Protein AF-A0ABD0QDL3-F1 (afdb_monomer_lite)

pLDDT: mean 94.57, std 3.16, range [77.62, 98.0]

Organism: Cirrhinus mrigala (NCBI:txid683832)

Structure (mmCIF, N/CA/C/O backbone):
data_AF-A0ABD0QDL3-F1
#
_entry.id   AF-A0ABD0QDL3-F1
#
loop_
_atom_site.group_PDB
_atom_site.id
_atom_site.type_symbol
_atom_site.label_atom_id
_atom_site.label_alt_id
_atom_site.label_comp_id
_atom_site.label_asym_id
_atom_site.label_entity_id
_atom_site.label_seq_id
_atom_site.pdbx_PDB_ins_code
_atom_site.Cartn_x
_atom_site.Cartn_y
_atom_site.Cartn_z
_atom_site.occupancy
_atom_site.B_iso_or_equiv
_atom_site.auth_seq_id
_atom_site.auth_comp_id
_atom_site.auth_asym_id
_atom_site.auth_atom_id
_atom_site.pdbx_PDB_model_num
ATOM 1 N N . GLU A 1 1 ? -23.314 1.361 19.894 1.00 77.62 1 GLU A N 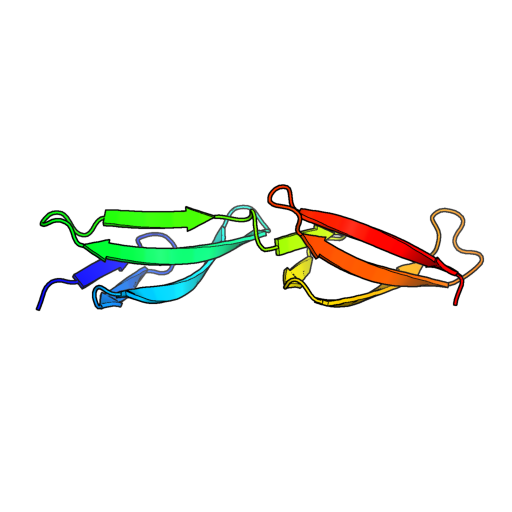1
ATOM 2 C CA . GLU A 1 1 ? -22.174 0.545 19.428 1.00 77.62 1 GLU A CA 1
ATOM 3 C C . GLU A 1 1 ? -20.911 1.382 19.515 1.00 77.62 1 GLU A C 1
ATOM 5 O O . GLU A 1 1 ? -20.998 2.591 19.332 1.00 77.62 1 GLU A O 1
ATOM 10 N N . GLU A 1 2 ? -19.777 0.776 19.863 1.00 91.69 2 GLU A N 1
ATOM 11 C CA . GLU A 1 2 ? -18.493 1.484 19.872 1.00 91.69 2 GLU A CA 1
ATOM 12 C C . GLU A 1 2 ? -18.037 1.762 18.428 1.00 91.69 2 GLU A C 1
ATOM 14 O O . GLU A 1 2 ? -18.228 0.936 17.533 1.00 91.69 2 GLU A O 1
ATOM 19 N N . THR A 1 3 ? -17.434 2.929 18.202 1.00 96.50 3 THR A N 1
ATOM 20 C CA . THR A 1 3 ? -16.901 3.354 16.901 1.00 96.50 3 THR A CA 1
ATOM 21 C C . THR A 1 3 ? -15.512 3.958 17.063 1.00 96.50 3 THR A C 1
ATOM 23 O O . THR A 1 3 ? -15.216 4.568 18.091 1.00 96.50 3 THR A O 1
ATOM 26 N N . CYS A 1 4 ? -14.684 3.864 16.027 1.00 97.88 4 CYS A N 1
ATOM 27 C CA . CYS A 1 4 ? -13.403 4.557 15.952 1.00 97.88 4 CYS A CA 1
ATOM 28 C C . CYS A 1 4 ? -13.491 5.734 14.982 1.00 97.88 4 CYS A C 1
ATOM 30 O O . CYS A 1 4 ? -13.984 5.569 13.870 1.00 97.88 4 CYS A O 1
ATOM 32 N N . TYR A 1 5 ? -12.976 6.899 15.373 1.00 96.75 5 TYR A N 1
ATOM 33 C CA . TYR A 1 5 ? -12.876 8.063 14.491 1.00 96.75 5 TYR A CA 1
ATOM 34 C C . TYR A 1 5 ? -11.444 8.218 13.974 1.00 96.75 5 TYR A C 1
ATOM 36 O O . TYR A 1 5 ? -10.520 8.455 14.760 1.00 96.75 5 TYR A O 1
ATOM 44 N N . ASP A 1 6 ? -11.251 8.099 12.661 1.00 96.50 6 ASP A N 1
ATOM 45 C CA . ASP A 1 6 ? -9.956 8.323 12.028 1.00 96.50 6 ASP A CA 1
ATOM 46 C C . ASP A 1 6 ? -9.805 9.796 11.632 1.00 96.50 6 ASP A C 1
ATOM 48 O O . ASP A 1 6 ? -10.517 10.329 10.781 1.00 96.50 6 ASP A O 1
ATOM 52 N N . LYS A 1 7 ? -8.842 10.475 12.260 1.00 94.38 7 LYS A N 1
ATOM 53 C CA . LYS A 1 7 ? -8.591 11.906 12.045 1.00 94.38 7 LYS A CA 1
ATOM 54 C C . LYS A 1 7 ? -7.947 12.220 10.693 1.00 94.38 7 LYS A C 1
ATOM 56 O O . LYS A 1 7 ? -7.987 13.373 10.284 1.00 94.38 7 LYS A O 1
ATOM 61 N N . VAL A 1 8 ? -7.335 11.239 10.025 1.00 93.69 8 VAL A N 1
ATOM 62 C CA . VAL A 1 8 ? -6.615 11.447 8.758 1.00 93.69 8 VAL A CA 1
ATOM 63 C C . VAL A 1 8 ? -7.595 11.600 7.601 1.00 93.69 8 VAL A C 1
ATOM 65 O O . VAL A 1 8 ? -7.413 12.467 6.756 1.00 93.69 8 VAL A O 1
ATOM 68 N N . ASN A 1 9 ? -8.641 10.772 7.572 1.00 94.12 9 ASN A N 1
ATOM 69 C CA . ASN A 1 9 ? -9.658 10.792 6.517 1.00 94.12 9 ASN A CA 1
ATOM 70 C C . ASN A 1 9 ? -11.029 11.304 6.991 1.00 94.12 9 ASN A C 1
ATOM 72 O O . ASN A 1 9 ? -11.982 11.244 6.218 1.00 94.12 9 ASN A O 1
ATOM 76 N N . THR A 1 10 ? -11.105 11.760 8.249 1.00 95.56 10 THR A N 1
ATOM 77 C CA . THR A 1 10 ? -12.279 12.353 8.909 1.00 95.56 10 THR A CA 1
ATOM 78 C C . THR A 1 10 ? -13.540 11.484 8.876 1.00 95.56 10 THR A C 1
ATOM 80 O O . THR A 1 10 ? -14.660 11.989 8.785 1.00 95.56 10 THR A O 1
ATOM 83 N N . ARG A 1 11 ? -13.377 10.159 8.984 1.00 96.44 11 ARG A N 1
ATOM 84 C CA . ARG A 1 11 ? -14.482 9.185 8.981 1.00 96.44 11 ARG A CA 1
ATOM 85 C C . ARG A 1 11 ? -14.563 8.387 10.277 1.00 96.44 11 ARG A C 1
ATOM 87 O O . ARG A 1 11 ? -13.576 8.203 10.987 1.00 96.44 11 ARG A O 1
ATOM 94 N N . SER A 1 12 ? -15.770 7.904 10.566 1.00 96.44 12 SER A N 1
ATOM 95 C CA . SER A 1 12 ? -16.034 6.974 11.666 1.00 96.44 12 SER A CA 1
ATOM 96 C C . SER A 1 12 ? -16.233 5.563 11.128 1.00 96.44 12 SER A C 1
ATOM 98 O O . SER A 1 12 ? -16.904 5.388 10.114 1.00 96.44 12 SER A O 1
ATOM 100 N N . TYR A 1 13 ? -15.695 4.583 11.843 1.00 97.50 13 TYR A N 1
ATOM 101 C CA . TYR A 1 13 ? -15.721 3.163 11.503 1.00 97.50 13 TYR A CA 1
ATOM 102 C C . TYR A 1 13 ? -16.298 2.359 12.663 1.00 97.50 13 TYR A C 1
ATOM 104 O O . TYR A 1 13 ? -16.075 2.699 13.832 1.00 97.50 13 TYR A O 1
ATOM 112 N N . ARG A 1 14 ? -17.035 1.290 12.362 1.00 97.44 14 ARG A N 1
ATOM 113 C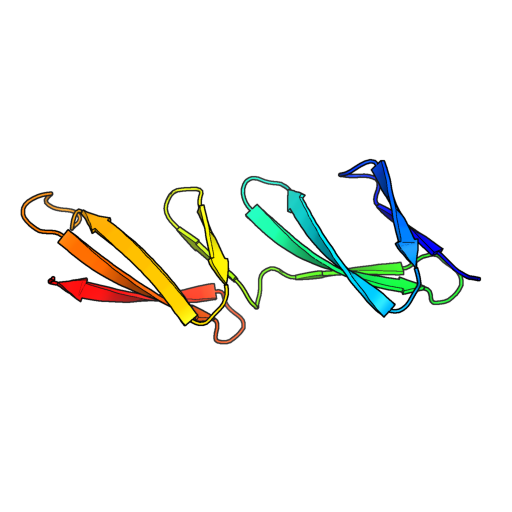 CA . ARG A 1 14 ? -17.549 0.371 13.387 1.00 97.44 14 ARG A CA 1
ATOM 114 C C . ARG A 1 14 ? -16.441 -0.562 13.868 1.00 97.44 14 ARG A C 1
ATOM 116 O O . ARG A 1 14 ? -15.517 -0.872 13.121 1.00 97.44 14 ARG A O 1
ATOM 123 N N . VAL A 1 15 ? -16.523 -1.030 15.112 1.00 97.19 15 VAL A N 1
ATOM 124 C CA . VAL A 1 15 ? -15.571 -2.034 15.618 1.00 97.19 15 VAL A CA 1
ATOM 125 C C . VAL A 1 15 ? -15.611 -3.291 14.743 1.00 97.19 15 VAL A C 1
ATOM 127 O O . VAL A 1 15 ? -16.681 -3.809 14.440 1.00 97.19 15 VAL A O 1
ATOM 130 N N . GLY A 1 16 ? -14.433 -3.757 14.325 1.00 95.94 16 GLY A N 1
ATOM 131 C CA . GLY A 1 16 ? -14.238 -4.853 13.374 1.00 95.94 16 GLY A CA 1
ATOM 132 C C . GLY A 1 16 ? -14.144 -4.411 11.910 1.00 95.94 16 GLY A C 1
ATOM 133 O O . GLY A 1 16 ? -13.704 -5.193 11.074 1.00 95.94 16 GLY A O 1
ATOM 134 N N . GLU A 1 17 ? -14.505 -3.168 11.585 1.00 97.62 17 GLU A N 1
ATOM 135 C CA . GLU A 1 17 ? -14.436 -2.661 10.216 1.00 97.62 17 GLU A CA 1
ATOM 136 C C . GLU A 1 17 ? -12.983 -2.432 9.781 1.00 97.62 17 GLU A C 1
ATOM 138 O O . GLU A 1 17 ? -12.176 -1.840 10.510 1.00 97.62 17 GLU A O 1
ATOM 143 N N . THR A 1 18 ? -12.665 -2.894 8.571 1.00 96.69 18 THR A N 1
ATOM 144 C CA . THR A 1 18 ? -11.370 -2.707 7.911 1.00 96.69 18 THR A CA 1
ATOM 145 C C . THR A 1 18 ? -11.490 -1.690 6.782 1.00 96.69 18 THR A C 1
ATOM 147 O O . THR A 1 18 ? -12.434 -1.765 5.996 1.00 96.69 18 THR A O 1
ATOM 150 N N . TYR A 1 19 ? -10.532 -0.775 6.658 1.00 96.19 19 TYR A N 1
ATOM 151 C CA . TYR A 1 19 ? -10.567 0.285 5.650 1.00 96.19 19 TYR A CA 1
ATOM 152 C C . TYR A 1 19 ? -9.172 0.703 5.186 1.00 96.19 19 TYR A C 1
ATOM 154 O O . TYR A 1 19 ? -8.179 0.524 5.890 1.00 96.19 19 TYR A O 1
ATOM 162 N N . GLU A 1 20 ? -9.113 1.305 4.000 1.00 95.50 20 GLU A N 1
ATOM 163 C CA . GLU A 1 20 ? -7.889 1.864 3.434 1.00 95.50 20 GLU A CA 1
ATOM 164 C C . GLU A 1 20 ? -7.721 3.329 3.854 1.00 95.50 20 GLU A C 1
ATOM 166 O O . GLU A 1 20 ? -8.665 4.127 3.799 1.00 95.50 20 GLU A O 1
ATOM 171 N N . ARG A 1 21 ? -6.506 3.700 4.266 1.00 95.50 21 ARG A N 1
ATOM 172 C CA . ARG A 1 21 ? -6.172 5.065 4.677 1.00 95.50 21 ARG A CA 1
ATOM 173 C C . ARG A 1 21 ? -4.954 5.600 3.924 1.00 95.50 21 ARG A C 1
ATOM 175 O O . ARG A 1 21 ? -3.849 5.113 4.169 1.00 95.50 21 ARG A O 1
ATOM 182 N N . PRO A 1 22 ? -5.110 6.633 3.078 1.00 93.25 22 PRO A N 1
ATOM 183 C CA . PRO A 1 22 ? -3.975 7.315 2.475 1.00 93.25 22 PRO A CA 1
ATOM 184 C C . PRO A 1 22 ? -3.253 8.159 3.531 1.00 93.25 22 PRO A C 1
ATOM 186 O O . PRO A 1 22 ? -3.863 9.010 4.181 1.00 93.25 22 PRO A O 1
ATOM 189 N N . LYS A 1 23 ? -1.957 7.912 3.724 1.00 92.00 23 LYS A N 1
ATOM 190 C CA . LYS A 1 23 ? -1.100 8.687 4.625 1.00 92.00 23 LYS A CA 1
ATOM 191 C C . LYS A 1 23 ? 0.362 8.560 4.196 1.00 92.00 23 LYS A C 1
ATOM 193 O O . LYS A 1 23 ? 0.825 7.455 3.931 1.00 92.00 23 LYS A O 1
ATOM 198 N N . ASP A 1 24 ? 1.081 9.681 4.166 1.00 89.31 24 ASP A N 1
ATOM 199 C CA . ASP A 1 24 ? 2.519 9.736 3.855 1.00 89.31 24 ASP A CA 1
ATOM 200 C C . ASP A 1 24 ? 2.874 9.100 2.491 1.00 89.31 24 ASP A C 1
ATOM 202 O O . ASP A 1 24 ? 3.883 8.418 2.351 1.00 89.31 24 ASP A O 1
ATOM 206 N N . GLY A 1 25 ? 2.008 9.275 1.482 1.00 88.94 25 GLY A N 1
ATOM 207 C CA . GLY A 1 25 ? 2.193 8.700 0.139 1.00 88.94 25 GLY A CA 1
ATOM 208 C C . GLY A 1 25 ? 1.953 7.187 0.039 1.00 88.94 25 GLY A C 1
ATOM 209 O O . GLY A 1 25 ? 2.144 6.609 -1.025 1.00 88.94 25 GLY A O 1
ATOM 210 N N . MET A 1 26 ? 1.511 6.544 1.123 1.00 92.75 26 MET A N 1
ATOM 211 C CA . MET A 1 26 ? 1.217 5.113 1.188 1.00 92.75 26 MET A CA 1
ATOM 212 C C . MET A 1 26 ? -0.257 4.872 1.515 1.00 92.75 26 MET A C 1
ATOM 214 O O . MET A 1 26 ? -0.908 5.674 2.193 1.00 92.75 26 MET A O 1
ATOM 218 N N . ILE A 1 27 ? -0.784 3.732 1.071 1.00 95.38 27 ILE A N 1
ATOM 219 C CA . ILE A 1 27 ? -2.072 3.219 1.540 1.00 95.38 27 ILE A CA 1
ATOM 220 C C . ILE A 1 27 ? -1.840 2.297 2.734 1.00 95.38 27 ILE A C 1
ATOM 222 O O . ILE A 1 27 ? -1.100 1.325 2.635 1.00 95.38 27 ILE A O 1
ATOM 226 N N . TRP A 1 28 ? -2.495 2.598 3.850 1.00 95.31 28 TRP A N 1
ATOM 227 C CA . TRP A 1 28 ? -2.475 1.788 5.062 1.00 95.31 28 TRP A CA 1
ATOM 228 C C . TRP A 1 28 ? -3.750 0.959 5.164 1.00 95.31 28 TRP A C 1
ATOM 230 O O . TRP A 1 28 ? -4.844 1.499 4.995 1.00 95.31 28 TRP A O 1
ATOM 240 N N . ASP A 1 29 ? -3.616 -0.315 5.521 1.00 95.00 29 ASP A N 1
ATOM 241 C CA . ASP A 1 29 ? -4.749 -1.150 5.909 1.00 95.00 29 ASP A CA 1
ATOM 242 C C . ASP A 1 29 ? -5.022 -0.943 7.391 1.00 95.00 29 ASP A C 1
ATOM 244 O O . ASP A 1 29 ? -4.207 -1.298 8.246 1.00 95.00 29 ASP A O 1
ATOM 248 N N . CYS A 1 30 ? -6.156 -0.323 7.688 1.00 97.19 30 CYS A N 1
ATOM 249 C CA . CYS A 1 30 ? -6.581 0.006 9.033 1.00 97.19 30 CYS A CA 1
ATOM 250 C C . CYS A 1 30 ? -7.739 -0.881 9.485 1.00 97.19 30 CYS A C 1
ATOM 252 O O . CYS A 1 30 ? -8.550 -1.348 8.689 1.00 97.19 30 CYS A O 1
ATOM 254 N N . THR A 1 31 ? -7.836 -1.095 10.791 1.00 97.62 31 THR A N 1
ATOM 255 C CA . THR A 1 31 ? -8.933 -1.807 11.442 1.00 97.62 31 THR A CA 1
ATOM 256 C C . THR A 1 31 ? -9.345 -1.054 12.697 1.00 97.62 31 THR A C 1
ATOM 258 O O . THR A 1 31 ? -8.504 -0.716 13.540 1.00 97.62 31 THR A O 1
ATOM 261 N N . CYS A 1 32 ? -10.644 -0.800 12.839 1.00 97.88 32 CYS A N 1
ATOM 262 C CA . CYS A 1 32 ? -11.202 -0.282 14.081 1.00 97.88 32 CYS A CA 1
ATOM 263 C C . CYS A 1 32 ? -11.294 -1.417 15.110 1.00 97.88 32 CYS A C 1
ATOM 265 O O . CYS A 1 32 ? -12.109 -2.324 14.981 1.00 97.88 32 CYS A O 1
ATOM 267 N N . ILE A 1 33 ? -10.449 -1.377 16.139 1.00 97.12 33 ILE A N 1
ATOM 268 C CA . ILE A 1 33 ? -10.410 -2.388 17.208 1.00 97.12 33 ILE A CA 1
ATOM 269 C C . ILE A 1 33 ? -11.393 -2.036 18.335 1.00 97.12 33 ILE A C 1
ATOM 271 O O . ILE A 1 33 ? -11.879 -2.920 19.034 1.00 97.12 33 ILE A O 1
ATOM 275 N N . GLY A 1 34 ? -11.681 -0.751 18.549 1.00 91.00 34 GLY A N 1
ATOM 276 C CA . GLY A 1 34 ? -12.485 -0.313 19.693 1.00 91.00 34 GLY A CA 1
ATOM 277 C C . GLY A 1 34 ? -11.666 -0.309 20.983 1.00 91.00 34 GLY A C 1
ATOM 278 O O . GLY A 1 34 ? -10.736 0.483 21.117 1.00 91.00 34 GLY A O 1
ATOM 279 N N . SER A 1 35 ? -11.941 -1.209 21.927 1.00 92.12 35 SER A N 1
ATOM 280 C CA . SER A 1 35 ? -11.265 -1.270 23.242 1.00 92.12 35 SER A CA 1
ATOM 281 C C . SER A 1 35 ? -11.612 -0.120 24.206 1.00 92.12 35 SER A C 1
ATOM 283 O O . SER A 1 35 ? -10.769 0.304 25.000 1.00 92.12 35 SER A O 1
ATOM 285 N N . GLY A 1 36 ? -12.830 0.419 24.136 1.00 90.12 36 GLY A N 1
ATOM 286 C CA . GLY A 1 36 ? -13.341 1.481 25.012 1.00 90.12 36 GLY A CA 1
ATOM 287 C C . GLY A 1 36 ? -12.728 2.868 24.783 1.00 90.12 36 GLY A C 1
ATOM 288 O O . GLY A 1 36 ? -13.025 3.803 25.525 1.00 90.12 36 GLY A O 1
ATOM 289 N N . ARG A 1 37 ? -11.846 3.013 23.788 1.00 92.56 37 ARG A N 1
ATOM 290 C CA . ARG A 1 37 ? -11.155 4.271 23.447 1.00 92.56 37 ARG A CA 1
ATOM 291 C C . ARG A 1 37 ? -11.153 4.562 21.945 1.00 92.56 37 ARG A C 1
ATOM 293 O O . ARG A 1 37 ? -10.471 5.492 21.523 1.00 92.56 37 ARG A O 1
ATOM 300 N N . GLY A 1 38 ? -11.851 3.760 21.132 1.00 94.06 38 GLY A N 1
ATOM 301 C CA . GLY A 1 38 ? -11.813 3.898 19.674 1.00 94.06 38 GLY A CA 1
ATOM 302 C C . GLY A 1 38 ? -10.422 3.625 19.084 1.00 94.06 38 GLY A C 1
ATOM 303 O O . GLY A 1 38 ? -9.965 4.356 18.206 1.00 94.06 38 GLY A O 1
ATOM 304 N N . LYS A 1 39 ? -9.719 2.601 19.588 1.00 96.75 39 LYS A N 1
ATOM 305 C CA . LYS A 1 39 ? -8.392 2.191 19.111 1.00 96.75 39 LYS A CA 1
ATOM 306 C C . LYS A 1 39 ? -8.461 1.783 17.640 1.00 96.75 39 LYS A C 1
ATOM 308 O O . LYS A 1 39 ? -9.231 0.902 17.269 1.00 96.75 39 LYS A O 1
ATOM 313 N N . ILE A 1 40 ? -7.578 2.364 16.836 1.00 97.88 40 ILE A N 1
ATOM 314 C CA . ILE A 1 40 ? -7.363 2.012 15.431 1.00 97.88 40 ILE A CA 1
ATOM 315 C C . ILE A 1 40 ? -5.974 1.385 15.318 1.00 97.88 40 ILE A C 1
ATOM 317 O O . ILE A 1 40 ? -5.000 1.943 15.828 1.00 97.88 40 ILE A O 1
ATOM 321 N N . SER A 1 41 ? -5.872 0.236 14.656 1.00 97.00 41 SER A N 1
ATOM 322 C CA . SER A 1 41 ? -4.590 -0.338 14.238 1.00 97.00 41 SER A CA 1
ATOM 323 C C . SER A 1 41 ? -4.461 -0.208 12.733 1.00 97.00 41 SER A C 1
ATOM 325 O O . SER A 1 41 ? -5.437 -0.431 12.029 1.00 97.00 41 SER A O 1
ATOM 327 N N . CYS A 1 42 ? -3.283 0.173 12.249 1.00 96.00 42 CYS A N 1
ATOM 328 C CA . CYS A 1 42 ? -3.013 0.269 10.824 1.00 96.00 42 CYS A CA 1
ATOM 329 C C . CYS A 1 42 ? -1.658 -0.339 10.502 1.00 96.00 42 CYS A C 1
ATOM 331 O O . CYS A 1 42 ? -0.718 -0.200 11.287 1.00 96.00 42 CYS A O 1
ATOM 333 N N . THR A 1 43 ? -1.550 -0.955 9.332 1.00 93.75 43 THR A N 1
ATOM 334 C CA . THR A 1 43 ? -0.321 -1.585 8.863 1.00 93.75 43 THR A CA 1
ATOM 335 C C . THR A 1 43 ? -0.133 -1.391 7.362 1.00 93.75 43 THR A C 1
ATOM 337 O O . THR A 1 43 ? -1.098 -1.266 6.612 1.00 93.75 43 THR A O 1
ATOM 340 N N . ILE A 1 44 ? 1.127 -1.383 6.939 1.00 93.50 44 ILE A N 1
ATOM 341 C CA . ILE A 1 44 ? 1.543 -1.505 5.535 1.00 93.50 44 ILE A CA 1
ATOM 342 C C . ILE A 1 44 ? 2.149 -2.885 5.246 1.00 93.50 44 ILE A C 1
ATOM 344 O O . ILE A 1 44 ? 2.523 -3.174 4.120 1.00 93.50 44 ILE A O 1
ATOM 348 N N . ALA A 1 45 ? 2.242 -3.765 6.250 1.00 91.00 45 ALA A N 1
ATOM 349 C CA . ALA A 1 45 ? 2.911 -5.065 6.140 1.00 91.00 45 ALA A CA 1
ATOM 350 C C . ALA A 1 45 ? 2.298 -5.989 5.070 1.00 91.00 45 ALA A C 1
ATOM 352 O O . ALA A 1 45 ? 2.966 -6.899 4.578 1.00 91.00 45 ALA A O 1
ATOM 353 N N . ASN A 1 46 ? 1.037 -5.734 4.710 1.00 89.19 46 ASN A N 1
ATOM 354 C CA . ASN A 1 46 ? 0.276 -6.485 3.714 1.00 89.19 46 ASN A CA 1
ATOM 355 C C . ASN A 1 46 ? 0.263 -5.803 2.335 1.00 89.19 46 ASN A C 1
ATOM 357 O O . ASN A 1 46 ? -0.541 -6.170 1.477 1.00 8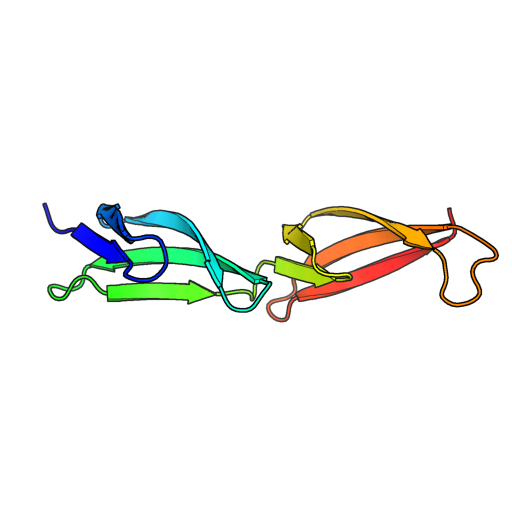9.19 46 ASN A O 1
ATOM 361 N N . ARG A 1 47 ? 1.113 -4.790 2.125 1.00 95.06 47 ARG A N 1
ATOM 362 C CA . ARG A 1 47 ? 1.178 -4.004 0.892 1.00 95.06 47 ARG A CA 1
ATOM 363 C C . ARG A 1 47 ? 2.608 -3.813 0.422 1.00 95.06 47 ARG A C 1
ATOM 365 O O . ARG A 1 47 ? 3.533 -3.719 1.222 1.00 95.06 47 ARG A O 1
ATOM 372 N N . CYS A 1 48 ? 2.762 -3.716 -0.891 1.00 96.75 48 CYS A N 1
ATOM 373 C CA . CYS A 1 48 ? 4.005 -3.324 -1.539 1.00 96.75 48 CYS A CA 1
ATOM 374 C C . CYS A 1 48 ? 3.867 -1.893 -2.051 1.00 96.75 48 CYS A C 1
ATOM 376 O O . CYS A 1 48 ? 2.884 -1.565 -2.717 1.00 96.75 48 CYS A O 1
ATOM 378 N N . HIS A 1 49 ? 4.845 -1.044 -1.746 1.00 95.56 49 HIS A N 1
ATOM 379 C CA . HIS A 1 49 ? 4.851 0.353 -2.169 1.00 95.56 49 HIS A CA 1
ATOM 380 C C . HIS A 1 49 ? 6.001 0.581 -3.147 1.00 95.56 49 HIS A C 1
ATOM 382 O O . HIS A 1 49 ? 7.166 0.529 -2.756 1.00 95.56 49 HIS A O 1
ATOM 388 N N . GLU A 1 50 ? 5.680 0.822 -4.417 1.00 93.81 50 GLU A N 1
ATOM 389 C CA . GLU A 1 50 ? 6.676 1.071 -5.461 1.00 93.81 50 GLU A CA 1
ATOM 390 C C . GLU A 1 50 ? 6.181 2.151 -6.428 1.00 93.81 50 GLU A C 1
ATOM 392 O O . GLU A 1 50 ? 5.016 2.168 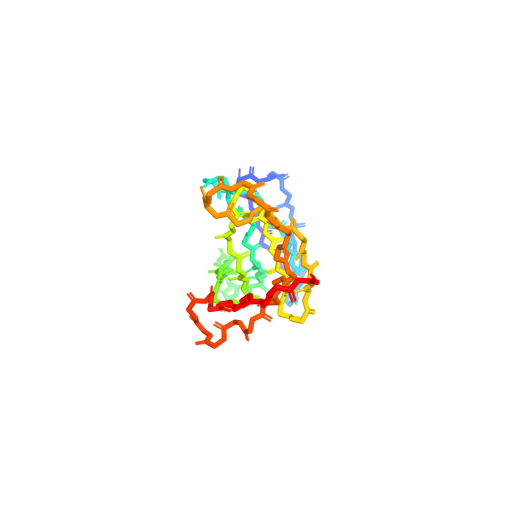-6.830 1.00 93.81 50 GLU A O 1
ATOM 397 N N . GLY A 1 51 ? 7.068 3.084 -6.793 1.00 89.31 51 GLY A N 1
ATOM 398 C CA . GLY A 1 51 ? 6.770 4.129 -7.777 1.00 89.31 51 GLY A CA 1
ATOM 399 C C . GLY A 1 51 ? 5.600 5.040 -7.388 1.00 89.31 51 GLY A C 1
ATOM 400 O O . GLY A 1 51 ? 4.864 5.486 -8.261 1.00 89.31 51 GLY A O 1
ATOM 401 N N . GLY A 1 52 ? 5.382 5.263 -6.086 1.00 89.81 52 GLY A N 1
ATOM 402 C CA . GLY A 1 52 ? 4.252 6.048 -5.567 1.00 89.81 52 GLY A CA 1
ATOM 403 C C . GLY A 1 52 ? 2.903 5.319 -5.575 1.00 89.81 52 GLY A C 1
ATOM 404 O O . GLY A 1 52 ? 1.897 5.899 -5.175 1.00 89.81 52 GLY A O 1
ATOM 405 N N . ASN A 1 53 ? 2.871 4.052 -5.991 1.00 93.50 53 ASN A N 1
ATOM 406 C CA . ASN A 1 53 ? 1.678 3.214 -5.975 1.00 93.50 53 ASN A CA 1
ATOM 407 C C . ASN A 1 53 ? 1.703 2.246 -4.786 1.00 93.50 53 ASN A C 1
ATOM 409 O O . ASN A 1 53 ? 2.754 1.963 -4.211 1.00 93.50 53 ASN A O 1
ATOM 413 N N . SER A 1 54 ? 0.526 1.748 -4.406 1.00 96.00 54 SER A N 1
ATOM 4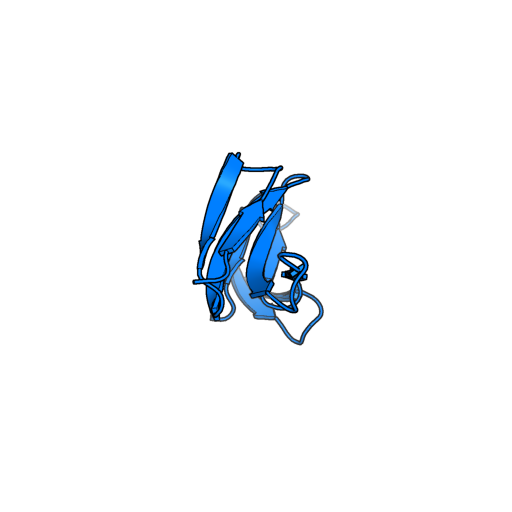14 C CA . SER A 1 54 ? 0.358 0.765 -3.331 1.00 96.00 54 SER A CA 1
ATOM 415 C C . SER A 1 54 ? -0.381 -0.459 -3.855 1.00 96.00 54 SER A C 1
ATOM 417 O O . SER A 1 54 ? -1.536 -0.350 -4.261 1.00 96.00 54 SER A O 1
ATOM 419 N N . TYR A 1 55 ? 0.269 -1.611 -3.786 1.00 95.94 55 TYR A N 1
ATOM 420 C CA . TYR A 1 55 ? -0.202 -2.881 -4.329 1.00 95.94 55 TYR A CA 1
ATOM 421 C C . TYR A 1 55 ? -0.554 -3.844 -3.195 1.00 95.94 55 TYR A C 1
ATOM 423 O O . TYR A 1 55 ? 0.171 -3.926 -2.199 1.00 95.94 55 TYR A O 1
ATOM 431 N N . LYS A 1 56 ? -1.669 -4.564 -3.327 1.00 95.25 56 LYS A N 1
ATOM 432 C CA . LYS A 1 56 ? -2.037 -5.675 -2.440 1.00 95.25 56 LYS A CA 1
ATOM 433 C C . LYS A 1 56 ? -1.228 -6.917 -2.801 1.00 95.25 56 LYS A C 1
ATOM 435 O O . LYS A 1 56 ? -0.734 -7.046 -3.915 1.00 95.25 56 LYS A O 1
ATOM 440 N N . ILE A 1 57 ? -1.104 -7.849 -1.860 1.00 96.06 57 ILE A N 1
ATOM 441 C CA . ILE A 1 57 ? -0.459 -9.144 -2.119 1.00 96.06 57 ILE A CA 1
ATOM 442 C C . ILE A 1 57 ? -1.158 -9.843 -3.292 1.00 96.06 57 ILE A C 1
ATOM 444 O O . ILE A 1 57 ? -2.378 -9.996 -3.289 1.00 96.06 57 ILE A O 1
ATOM 448 N N . GLY A 1 58 ? -0.371 -10.271 -4.278 1.00 96.56 58 GLY A N 1
ATOM 449 C CA . GLY A 1 58 ? -0.842 -10.883 -5.518 1.00 96.56 58 GLY A CA 1
ATOM 450 C C . GLY A 1 58 ? -1.110 -9.899 -6.658 1.00 96.56 58 GLY A C 1
ATOM 451 O O . GLY A 1 58 ? -1.182 -10.339 -7.806 1.00 96.56 58 GLY A O 1
ATOM 452 N N . ASP A 1 59 ? -1.198 -8.592 -6.390 1.00 97.69 59 ASP A N 1
ATOM 453 C CA . ASP A 1 59 ? -1.294 -7.595 -7.456 1.00 97.69 59 ASP A CA 1
ATOM 454 C C . ASP A 1 59 ? -0.030 -7.629 -8.315 1.00 97.69 59 ASP A C 1
ATOM 456 O O . ASP A 1 59 ? 1.088 -7.811 -7.816 1.00 97.69 59 ASP A O 1
ATOM 460 N N . THR A 1 60 ? -0.223 -7.409 -9.615 1.00 97.75 60 THR A N 1
ATOM 461 C CA . THR A 1 60 ? 0.858 -7.294 -10.590 1.00 97.75 60 THR A CA 1
ATOM 462 C C . THR A 1 60 ? 0.854 -5.918 -11.236 1.00 97.75 60 THR A C 1
ATOM 464 O O . THR A 1 60 ? -0.194 -5.297 -11.414 1.00 97.75 60 THR A O 1
ATOM 467 N N . TRP A 1 61 ? 2.037 -5.425 -11.583 1.00 97.56 61 TRP A N 1
ATOM 468 C CA . TRP A 1 61 ? 2.201 -4.172 -12.317 1.00 97.56 61 TRP A CA 1
ATOM 469 C C . TRP A 1 61 ? 3.355 -4.281 -13.296 1.00 97.56 61 TRP A C 1
ATOM 471 O O . TRP A 1 61 ? 4.206 -5.164 -13.195 1.00 97.56 61 TRP A O 1
ATOM 481 N N . ARG A 1 62 ? 3.382 -3.365 -14.263 1.00 96.25 62 ARG A N 1
ATOM 482 C CA . ARG A 1 62 ? 4.494 -3.238 -15.197 1.00 96.25 62 ARG A CA 1
ATOM 483 C C . ARG A 1 62 ? 5.277 -1.974 -14.908 1.00 96.25 62 ARG A C 1
ATOM 485 O O . ARG A 1 62 ? 4.684 -0.921 -14.682 1.00 96.25 62 ARG A O 1
ATOM 492 N N . ARG A 1 63 ? 6.601 -2.072 -14.971 1.00 94.94 63 ARG A N 1
ATOM 493 C CA . ARG A 1 63 ? 7.503 -0.918 -14.912 1.00 94.94 63 ARG A CA 1
ATOM 494 C C . ARG A 1 63 ? 8.636 -1.070 -15.925 1.00 94.94 63 ARG A C 1
ATOM 496 O O . ARG A 1 63 ? 8.969 -2.203 -16.267 1.00 94.94 63 ARG A O 1
ATOM 503 N N . PRO A 1 64 ? 9.238 0.023 -16.407 1.00 95.00 64 PRO A N 1
ATOM 504 C CA . PRO A 1 64 ? 10.472 -0.068 -17.175 1.00 95.00 64 PRO A CA 1
ATOM 505 C C . PRO A 1 64 ? 11.578 -0.696 -16.317 1.00 95.00 64 PRO A C 1
ATOM 507 O O . PRO A 1 64 ? 11.646 -0.446 -15.108 1.00 95.00 64 PRO A O 1
ATOM 510 N N . HIS A 1 65 ? 12.451 -1.491 -16.938 1.00 94.12 65 HIS A N 1
ATOM 511 C CA . HIS A 1 65 ? 13.753 -1.798 -16.356 1.00 94.12 65 HIS A CA 1
ATOM 512 C C . HIS A 1 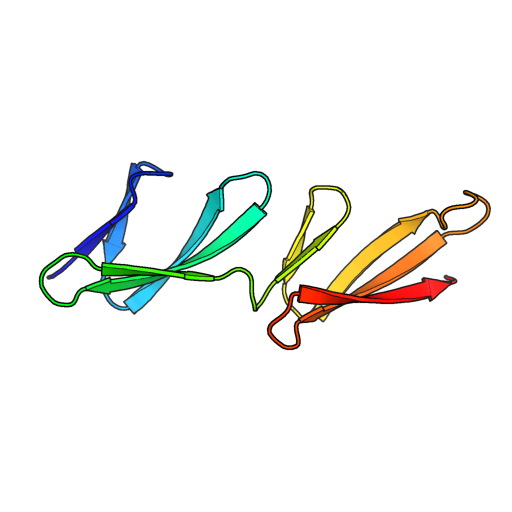65 ? 14.530 -0.493 -16.134 1.00 94.12 65 HIS A C 1
ATOM 514 O O . HIS A 1 65 ? 14.312 0.484 -16.848 1.00 94.12 65 HIS A O 1
ATOM 520 N N . ASP A 1 66 ? 15.455 -0.472 -15.178 1.00 90.62 66 ASP A N 1
ATOM 521 C CA . ASP A 1 66 ? 16.151 0.755 -14.770 1.00 90.62 66 ASP A CA 1
ATOM 522 C C . ASP A 1 66 ? 16.986 1.379 -15.911 1.00 90.62 66 ASP A C 1
ATOM 524 O O . ASP A 1 66 ? 17.246 2.579 -15.907 1.00 90.62 66 ASP A O 1
ATOM 528 N N . THR A 1 67 ? 17.360 0.582 -16.922 1.00 93.56 67 THR A N 1
ATOM 529 C CA . THR A 1 67 ? 18.014 1.058 -18.159 1.00 93.56 67 THR A CA 1
ATOM 530 C C . THR A 1 67 ? 17.038 1.611 -19.203 1.00 93.56 67 THR A C 1
ATOM 532 O O . THR A 1 67 ? 17.450 2.341 -20.096 1.00 93.56 67 THR A O 1
ATOM 535 N N . GLY A 1 68 ? 15.746 1.290 -19.094 1.00 90.81 68 GLY A N 1
ATOM 536 C CA . GLY A 1 68 ? 14.686 1.706 -20.016 1.00 90.81 68 GLY A CA 1
ATOM 537 C C . GLY A 1 68 ? 14.490 0.808 -21.243 1.00 90.81 68 GLY A C 1
ATOM 538 O O . GLY A 1 68 ? 13.543 1.024 -21.994 1.00 90.81 68 GLY A O 1
ATOM 539 N N . ASP A 1 69 ? 15.331 -0.210 -21.438 1.00 93.62 69 ASP A N 1
ATOM 540 C CA . ASP A 1 69 ? 15.370 -0.977 -22.695 1.00 93.62 69 ASP A CA 1
ATOM 541 C C . ASP A 1 69 ? 14.267 -2.038 -22.822 1.00 93.62 69 ASP A C 1
ATOM 543 O O . ASP A 1 69 ? 13.961 -2.501 -23.920 1.00 93.62 69 ASP A O 1
ATOM 547 N N . TYR A 1 70 ? 13.679 -2.460 -21.702 1.00 93.50 70 TYR A N 1
ATOM 548 C CA . TYR A 1 70 ? 12.627 -3.472 -21.672 1.00 93.50 70 TYR A CA 1
ATOM 549 C C . TYR A 1 70 ? 11.698 -3.282 -20.474 1.00 93.50 70 TYR A C 1
ATOM 551 O O . TYR A 1 70 ? 11.998 -2.554 -19.526 1.00 93.50 70 TYR A O 1
ATOM 559 N N . MET A 1 71 ? 10.539 -3.936 -20.531 1.00 96.25 71 MET A N 1
ATOM 560 C CA . MET A 1 71 ? 9.537 -3.888 -19.473 1.00 96.25 71 MET A CA 1
ATOM 561 C C . MET A 1 71 ? 9.714 -5.056 -18.508 1.00 96.25 71 MET A C 1
ATOM 563 O O . MET A 1 71 ? 10.040 -6.174 -18.901 1.00 96.25 71 MET A O 1
ATOM 567 N N . LEU A 1 72 ? 9.447 -4.783 -17.240 1.00 97.12 72 LEU A N 1
ATOM 568 C CA . LEU A 1 72 ? 9.353 -5.764 -16.178 1.00 97.12 72 LEU A CA 1
ATOM 569 C C . LEU A 1 72 ? 7.886 -5.968 -15.799 1.00 97.12 72 LEU A C 1
ATOM 571 O O . LEU A 1 72 ? 7.120 -5.006 -15.737 1.00 97.12 72 LEU A O 1
ATOM 575 N N . GLU A 1 73 ? 7.511 -7.207 -15.506 1.00 97.88 73 GLU A N 1
ATOM 576 C CA . GLU A 1 73 ? 6.277 -7.565 -14.811 1.00 97.88 73 GLU A CA 1
ATOM 577 C C . GLU A 1 73 ? 6.623 -7.915 -13.368 1.00 97.88 73 GLU A C 1
ATOM 579 O O . GLU A 1 73 ? 7.421 -8.816 -13.102 1.00 97.88 73 GLU A O 1
ATOM 584 N N . CYS A 1 74 ? 6.033 -7.166 -12.449 1.00 98.00 74 CYS A N 1
ATOM 585 C CA . CYS A 1 74 ? 6.265 -7.255 -11.023 1.00 98.00 74 CYS A CA 1
ATOM 586 C C . CYS A 1 74 ? 5.048 -7.834 -10.310 1.00 98.00 74 CYS A C 1
ATOM 588 O O . CYS A 1 74 ? 3.924 -7.700 -10.791 1.00 98.00 74 CYS A O 1
ATOM 590 N N . VAL A 1 75 ? 5.273 -8.461 -9.157 1.00 97.94 75 VAL A N 1
ATOM 591 C CA . VAL A 1 75 ? 4.228 -9.006 -8.288 1.00 97.94 75 VAL A CA 1
ATOM 592 C C . VAL A 1 75 ? 4.517 -8.677 -6.829 1.00 97.94 75 VAL A C 1
ATOM 594 O O . VAL A 1 75 ? 5.655 -8.796 -6.362 1.00 97.94 75 VAL A O 1
ATOM 597 N N . CYS A 1 76 ? 3.478 -8.290 -6.092 1.00 97.88 76 CYS A N 1
ATOM 598 C CA . CYS A 1 76 ? 3.572 -8.066 -4.656 1.00 97.88 76 CYS A CA 1
ATOM 599 C C . CYS A 1 76 ? 3.477 -9.399 -3.909 1.00 97.88 76 CYS A C 1
ATOM 601 O O . CYS A 1 76 ? 2.451 -10.077 -3.954 1.00 97.88 76 CYS A O 1
ATOM 603 N N . LEU A 1 77 ? 4.541 -9.767 -3.198 1.00 96.06 77 LEU A N 1
ATOM 604 C CA . LEU A 1 77 ? 4.608 -10.981 -2.381 1.00 96.06 77 LEU A CA 1
ATOM 605 C C . LEU A 1 77 ? 4.190 -10.705 -0.929 1.00 96.06 77 LEU A C 1
ATOM 607 O O . LEU A 1 77 ? 3.662 -11.577 -0.244 1.00 96.06 77 LEU A O 1
ATOM 611 N N . GLY A 1 78 ? 4.419 -9.482 -0.448 1.00 90.56 78 GLY A N 1
ATOM 612 C CA . GLY A 1 78 ? 4.153 -9.082 0.928 1.00 90.56 78 GLY A CA 1
ATOM 613 C C . GLY A 1 78 ? 5.228 -9.570 1.899 1.00 90.56 78 GLY A C 1
ATOM 614 O O . GLY A 1 78 ? 6.170 -8.839 2.196 1.00 90.56 78 GLY A O 1
ATOM 615 N N . ASN A 1 79 ? 5.074 -10.774 2.454 1.00 91.81 79 ASN A N 1
ATOM 616 C CA . ASN A 1 79 ? 5.967 -11.349 3.478 1.00 91.81 79 ASN A CA 1
ATOM 617 C C . ASN A 1 79 ? 6.156 -10.480 4.742 1.00 91.81 79 ASN A C 1
ATOM 619 O O . ASN A 1 79 ? 7.217 -10.484 5.365 1.00 91.81 79 ASN A O 1
ATOM 623 N N . GLY A 1 80 ? 5.135 -9.700 5.117 1.00 90.25 80 GLY A N 1
ATOM 624 C CA . GLY A 1 80 ? 5.130 -8.866 6.325 1.00 90.25 80 GLY A CA 1
ATOM 625 C C . GLY A 1 80 ? 6.030 -7.623 6.269 1.00 90.25 80 GLY A C 1
ATOM 626 O O . GLY A 1 80 ? 6.060 -6.852 7.226 1.00 90.25 80 GLY A O 1
ATOM 627 N N . LYS A 1 81 ? 6.749 -7.418 5.159 1.00 90.56 81 LYS A N 1
ATOM 628 C CA . LYS A 1 81 ? 7.708 -6.319 4.954 1.00 90.56 81 LYS A CA 1
ATOM 629 C C . LYS A 1 81 ? 7.507 -5.566 3.630 1.00 90.56 81 LYS A C 1
ATOM 631 O O . LYS A 1 81 ? 8.333 -4.728 3.289 1.00 90.56 81 LYS A O 1
ATOM 636 N N . GLY A 1 82 ? 6.444 -5.880 2.884 1.00 92.00 82 GLY A N 1
ATOM 637 C CA . GLY A 1 82 ? 6.164 -5.285 1.573 1.00 92.00 82 GLY A CA 1
ATOM 638 C C . GLY A 1 82 ? 7.106 -5.751 0.462 1.00 92.00 82 GLY A C 1
ATOM 639 O O . GLY A 1 82 ? 7.488 -4.963 -0.397 1.00 92.00 82 GLY A O 1
ATOM 640 N N . GLU A 1 83 ? 7.509 -7.022 0.495 1.00 95.25 83 GLU A N 1
ATOM 641 C CA . GLU A 1 83 ? 8.386 -7.642 -0.499 1.00 95.25 83 GLU A CA 1
ATOM 642 C C . GLU A 1 83 ? 7.687 -7.829 -1.846 1.00 95.25 83 GLU A C 1
ATOM 644 O O . GLU A 1 83 ? 6.538 -8.263 -1.911 1.00 95.25 83 GLU A O 1
ATOM 649 N N . TRP A 1 84 ? 8.404 -7.560 -2.929 1.00 96.69 84 TRP A N 1
ATOM 650 C CA . TRP A 1 84 ? 7.944 -7.757 -4.297 1.00 96.69 84 TRP A CA 1
ATOM 651 C C . TRP A 1 84 ? 9.098 -8.229 -5.179 1.00 96.69 84 TRP A C 1
ATOM 653 O O . TRP A 1 84 ? 10.267 -8.121 -4.810 1.00 96.69 84 TRP A O 1
ATOM 663 N N . THR A 1 85 ? 8.768 -8.790 -6.337 1.00 97.00 85 THR A N 1
ATOM 664 C CA . THR A 1 85 ? 9.756 -9.257 -7.316 1.00 97.00 85 THR A CA 1
ATOM 665 C C . THR A 1 85 ? 9.298 -8.937 -8.728 1.00 97.00 85 THR A C 1
ATOM 667 O O . THR A 1 85 ? 8.101 -8.780 -8.955 1.00 97.00 85 THR A O 1
ATOM 670 N N . CYS A 1 86 ? 10.239 -8.853 -9.666 1.00 97.31 86 CYS A N 1
ATOM 671 C CA . CYS A 1 86 ? 9.972 -8.557 -11.066 1.00 97.31 86 CYS A CA 1
ATOM 672 C C . CYS A 1 86 ? 10.731 -9.506 -11.992 1.00 97.31 86 CYS A C 1
ATOM 674 O O . CYS A 1 86 ? 11.838 -9.941 -11.676 1.00 97.31 86 CYS A O 1
ATOM 676 N N . LYS A 1 87 ? 10.162 -9.767 -13.168 1.00 96.31 87 LYS A N 1
ATOM 677 C CA . LYS A 1 87 ? 10.798 -10.509 -14.264 1.00 96.31 87 LYS A CA 1
ATOM 678 C C . LYS A 1 87 ? 10.652 -9.740 -15.585 1.00 96.31 87 LYS A C 1
ATOM 680 O O . LYS A 1 87 ? 9.666 -9.017 -15.732 1.00 96.31 87 LYS A O 1
ATOM 685 N N . PRO A 1 88 ? 11.588 -9.881 -16.538 1.00 95.69 88 PRO A N 1
ATOM 686 C CA . PRO A 1 88 ? 11.403 -9.368 -17.894 1.00 95.69 88 PRO A CA 1
ATOM 687 C C . PRO A 1 88 ? 10.115 -9.910 -18.530 1.00 95.69 88 PRO A C 1
ATOM 689 O O . PRO A 1 88 ? 9.769 -11.076 -18.312 1.00 95.69 88 PRO A O 1
ATOM 692 N N . VAL A 1 89 ? 9.419 -9.050 -19.279 1.00 89.75 89 VAL A N 1
ATOM 693 C CA . VAL A 1 89 ? 8.259 -9.410 -20.117 1.00 89.75 89 VAL A CA 1
ATOM 694 C C . VAL A 1 89 ? 8.717 -9.887 -21.485 1.00 89.75 89 VAL A C 1
ATOM 696 O O . VAL A 1 89 ? 9.623 -9.235 -22.049 1.00 89.75 89 VAL A O 1
#

Sequence (89 aa):
EETCYDKVNTRSYRVGETYERPKDGMIWDCTCIGSGRGKISCTIANRCHEGGNSYKIGDTWRRPHDTGDYMLECVCLGNGKGEWTCKPV

Secondary structure (DSSP, 8-state):
--EEEETTTTEEEETT-EEEEEETTEEEEEEEEETTTTEEEEESTTEEEETTEEEETT-EEEEE-TTSSSEEEEEEEETTTTEEEEEE-

Radius of gyration: 16.51 Å; chains: 1; bounding box: 40×24×48 Å

Foldseek 3Di:
DFWAADPQVRDIGDAQDWDWGDDPLETWIKGQNGPVPRDIDIDLLQWAADPSDIHGAQDWDKDADPVNPFIWIKGFNRNRHRDIDIDTD

InterPro domains:
  IPR000083 Fibronectin, type I [PF00039] (4-42)
  IPR000083 Fibronectin, type I [PF00039] (48-86)
  IPR000083 Fibronectin, type I [PS01253] (4-42)
  IPR000083 Fibronectin, type I [PS51091] (2-45)
  IPR000083 Fibronectin, type I [PS51091] (46-89)
  IPR000083 Fibronectin, type I [SM00058] (4-47)
  IPR000083 Fibronectin, type I [SM00058] (48-89)
  IPR000083 Fibronectin, type I [cd00061] (2-43)
  IPR000083 Fibronectin, type I [cd00061] (46-89)